Protein AF-A0A4S0N510-F1 (afdb_monomer)

Structure (mmCIF, N/CA/C/O backbone):
data_AF-A0A4S0N510-F1
#
_entry.id   AF-A0A4S0N510-F1
#
loop_
_atom_site.group_PDB
_atom_site.id
_atom_site.type_symbol
_atom_site.label_atom_id
_atom_site.label_alt_id
_atom_site.label_comp_id
_atom_site.label_asym_id
_atom_site.label_entity_id
_atom_site.label_seq_id
_atom_site.pdbx_PDB_ins_code
_atom_site.Cartn_x
_atom_site.Cartn_y
_atom_site.Cartn_z
_atom_site.occupancy
_atom_site.B_iso_or_equiv
_atom_site.auth_seq_id
_atom_site.auth_comp_id
_atom_site.auth_asym_id
_atom_site.auth_atom_id
_atom_site.pdbx_PDB_model_num
ATOM 1 N N . MET A 1 1 ? -30.955 -2.438 46.503 1.00 46.69 1 MET A N 1
ATOM 2 C CA . MET A 1 1 ? -29.855 -1.734 45.813 1.00 46.69 1 MET A CA 1
ATOM 3 C C . MET A 1 1 ? -29.389 -2.657 44.705 1.00 46.69 1 MET A C 1
ATOM 5 O O . MET A 1 1 ? -28.834 -3.700 45.009 1.00 46.69 1 MET A O 1
ATOM 9 N N . THR A 1 2 ? -29.758 -2.386 43.455 1.00 51.53 2 THR A N 1
ATOM 10 C CA . THR A 1 2 ? -29.308 -3.193 42.313 1.00 51.53 2 THR A CA 1
ATOM 11 C C . THR A 1 2 ? -27.819 -2.945 42.111 1.00 51.53 2 THR A C 1
ATOM 13 O O . THR A 1 2 ? -27.425 -1.801 41.884 1.00 51.53 2 THR A O 1
ATOM 16 N N . ASP A 1 3 ? -27.012 -3.997 42.246 1.00 59.34 3 ASP A N 1
ATOM 17 C CA . ASP A 1 3 ? -25.571 -3.986 42.001 1.00 59.34 3 ASP A CA 1
ATOM 18 C C . ASP A 1 3 ? -25.288 -3.480 40.580 1.00 59.34 3 ASP A C 1
ATOM 20 O O . ASP A 1 3 ? -25.409 -4.206 39.596 1.00 59.34 3 ASP A O 1
ATOM 24 N N . ASN A 1 4 ? -24.909 -2.209 40.468 1.00 67.00 4 ASN A N 1
ATOM 25 C CA . ASN A 1 4 ? -24.441 -1.590 39.233 1.00 67.00 4 ASN A CA 1
ATOM 26 C C . ASN A 1 4 ? -22.954 -1.928 39.035 1.00 67.00 4 ASN A C 1
ATOM 28 O O . ASN A 1 4 ? -22.093 -1.048 39.036 1.00 67.00 4 ASN A O 1
ATOM 32 N N . LYS A 1 5 ? -22.628 -3.225 38.974 1.00 65.69 5 LYS A N 1
ATOM 33 C CA . LYS A 1 5 ? -21.280 -3.676 38.615 1.00 65.69 5 LYS A CA 1
ATOM 34 C C . LYS A 1 5 ? -21.157 -3.632 37.091 1.00 65.69 5 LYS A C 1
ATOM 36 O O . LYS A 1 5 ? -21.997 -4.231 36.418 1.00 65.69 5 LYS A O 1
ATOM 41 N N . PRO A 1 6 ? -20.143 -2.949 36.530 1.00 61.50 6 PRO A N 1
ATOM 42 C CA . PRO A 1 6 ? -19.900 -3.010 35.098 1.00 61.50 6 PRO A CA 1
ATOM 43 C C . PRO A 1 6 ? -19.655 -4.470 34.705 1.00 61.50 6 PRO A C 1
ATOM 45 O O . PRO A 1 6 ? -18.833 -5.158 35.309 1.00 61.50 6 PRO A O 1
ATOM 48 N N . ASP A 1 7 ? -20.414 -4.946 33.723 1.00 64.19 7 ASP A N 1
ATOM 49 C CA . ASP A 1 7 ? -20.301 -6.296 33.180 1.00 64.19 7 ASP A CA 1
ATOM 50 C C . ASP A 1 7 ? -18.974 -6.429 32.418 1.00 64.19 7 ASP A C 1
ATOM 52 O O . ASP A 1 7 ? -18.866 -6.073 31.244 1.00 64.19 7 ASP A O 1
ATOM 56 N N . VAL A 1 8 ? -17.947 -6.909 33.122 1.00 66.12 8 VAL A N 1
ATOM 57 C CA . VAL A 1 8 ? -16.582 -7.098 32.605 1.00 66.12 8 VAL A CA 1
ATOM 58 C C . VAL A 1 8 ? -16.4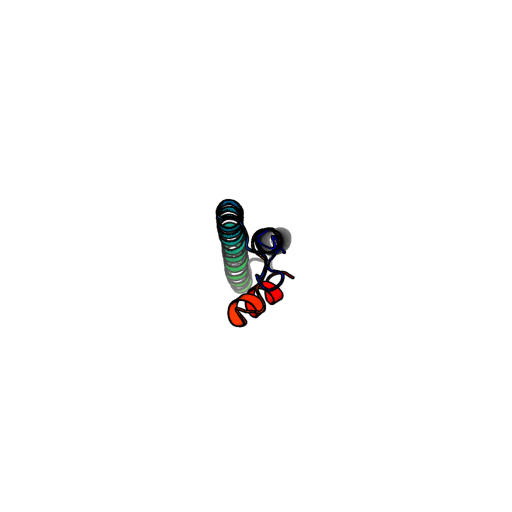78 -8.207 31.554 1.00 66.12 8 VAL A C 1
ATOM 60 O O . VAL A 1 8 ? -15.417 -8.376 30.962 1.00 66.12 8 VAL A O 1
ATOM 63 N N . THR A 1 9 ? -17.555 -8.965 31.312 1.00 64.56 9 THR A N 1
ATOM 64 C CA . THR A 1 9 ? -17.582 -10.022 30.290 1.00 64.56 9 THR A CA 1
ATOM 65 C C . THR A 1 9 ? -17.979 -9.505 28.907 1.00 64.56 9 THR A C 1
ATOM 67 O O . THR A 1 9 ? -17.849 -10.222 27.915 1.00 64.56 9 THR A O 1
ATOM 70 N N . LYS A 1 10 ? -18.427 -8.245 28.805 1.00 62.28 10 LYS A N 1
ATOM 71 C CA . LYS A 1 10 ? -18.736 -7.617 27.519 1.00 62.28 10 LYS A CA 1
ATOM 72 C C . LYS A 1 10 ? -17.484 -7.023 26.890 1.00 62.28 10 LYS A C 1
ATOM 74 O O . LYS A 1 10 ? -16.990 -5.984 27.323 1.00 62.28 10 LYS A O 1
ATOM 79 N N . ASP A 1 11 ? -17.039 -7.644 25.800 1.00 67.06 11 ASP A N 1
ATOM 80 C CA . ASP A 1 11 ? -16.021 -7.082 24.914 1.00 67.06 11 ASP A CA 1
ATOM 81 C C . ASP A 1 11 ? -16.372 -5.640 24.527 1.00 67.06 11 ASP A C 1
ATOM 83 O O . ASP A 1 11 ? -17.506 -5.340 24.129 1.00 67.06 11 ASP A O 1
ATOM 87 N N . TRP A 1 12 ? -15.377 -4.752 24.583 1.00 73.94 12 TRP A N 1
ATOM 88 C CA . TRP A 1 12 ? -15.525 -3.361 24.166 1.00 73.94 12 TRP A CA 1
ATOM 89 C C . TRP A 1 12 ? -16.118 -3.270 22.747 1.00 73.94 12 TRP A C 1
ATOM 91 O O . TRP A 1 12 ? -15.723 -3.994 21.820 1.00 73.94 12 TRP A O 1
ATOM 101 N N . GLN A 1 13 ? -17.111 -2.394 22.559 1.00 73.56 13 GLN A N 1
ATOM 102 C CA . GLN A 1 13 ? -17.788 -2.201 21.276 1.00 73.56 13 GLN A CA 1
ATOM 103 C C . GLN A 1 13 ? -17.557 -0.794 20.739 1.00 73.56 13 GLN A C 1
ATOM 105 O O . GLN A 1 13 ? -17.930 0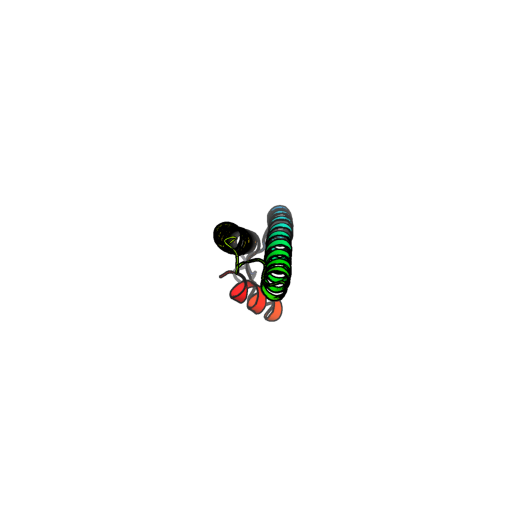.188 21.377 1.00 73.56 13 GLN A O 1
ATOM 110 N N . ALA A 1 14 ? -17.010 -0.707 19.525 1.00 75.06 14 ALA A N 1
ATOM 111 C CA . ALA A 1 14 ? -16.948 0.546 18.792 1.00 75.06 14 ALA A CA 1
ATOM 112 C C . ALA A 1 14 ? -18.363 1.104 18.579 1.00 75.06 14 ALA A C 1
ATOM 114 O O . ALA A 1 14 ? -19.281 0.383 18.171 1.00 75.06 14 ALA A O 1
ATOM 115 N N . THR A 1 15 ? -18.519 2.403 18.813 1.00 81.56 15 THR A N 1
ATOM 116 C CA . THR A 1 15 ? -19.748 3.137 18.492 1.00 81.56 15 THR A CA 1
ATOM 117 C C . THR A 1 15 ? -20.048 3.074 16.989 1.00 81.56 15 THR A C 1
ATOM 119 O O . THR A 1 15 ? -19.158 2.852 16.162 1.00 81.56 15 THR A O 1
ATOM 122 N N . GLN A 1 16 ? -21.303 3.318 16.598 1.00 78.81 16 GLN A N 1
ATOM 123 C CA . GLN A 1 16 ? -21.697 3.354 15.180 1.00 78.81 16 GLN A CA 1
ATOM 124 C C . GLN A 1 16 ? -20.859 4.362 14.367 1.00 78.81 16 GLN A C 1
ATOM 126 O O . GLN A 1 16 ? -20.448 4.069 13.243 1.00 78.81 16 GLN A O 1
ATOM 131 N N . GLY A 1 17 ? -20.520 5.511 14.965 1.00 81.38 17 GLY A N 1
ATOM 132 C CA . GLY A 1 17 ? -19.643 6.513 14.351 1.00 81.38 17 GLY A CA 1
ATOM 133 C C . GLY A 1 17 ? -18.219 6.003 14.102 1.00 81.38 17 GLY A C 1
ATOM 134 O O . GLY A 1 17 ? -17.679 6.187 13.011 1.00 81.38 17 GLY A O 1
ATOM 135 N N . GLN A 1 18 ? -17.627 5.292 15.067 1.00 80.62 18 GLN A N 1
ATOM 136 C CA . GLN A 1 18 ? -16.295 4.692 14.915 1.00 80.62 18 GLN A CA 1
ATOM 137 C C . GLN A 1 18 ? -16.268 3.608 13.831 1.00 80.62 18 GLN A C 1
ATOM 139 O O . GLN A 1 18 ? -15.355 3.590 13.006 1.00 80.62 18 GLN A O 1
ATOM 144 N N . LYS A 1 19 ? -17.302 2.758 13.767 1.00 82.00 19 LYS A N 1
ATOM 145 C CA . LYS A 1 19 ? -17.448 1.742 12.710 1.00 82.00 19 LYS A CA 1
ATOM 146 C C . LYS A 1 19 ? -17.562 2.372 11.320 1.00 82.00 19 LYS A C 1
ATOM 148 O O . LYS A 1 19 ? -16.920 1.901 10.382 1.00 82.00 19 LYS A O 1
ATOM 153 N N . SER A 1 20 ? -18.343 3.447 11.189 1.00 85.25 20 SER A N 1
ATOM 154 C CA . SER A 1 20 ? -18.490 4.187 9.928 1.00 85.25 20 SER A CA 1
ATOM 155 C C . SER A 1 20 ? -17.159 4.799 9.469 1.00 85.25 20 SER A C 1
ATOM 157 O O . SER A 1 20 ? -16.747 4.603 8.322 1.00 85.25 20 SER A O 1
ATOM 159 N N . SER A 1 21 ? -16.423 5.441 10.386 1.00 86.69 21 SER A N 1
ATOM 160 C CA . SER A 1 21 ? -15.086 5.986 10.106 1.00 86.69 21 SER A CA 1
ATOM 161 C C . SER A 1 21 ? -14.101 4.894 9.669 1.00 86.69 21 SER A C 1
ATOM 163 O O . SER A 1 21 ? -13.443 5.023 8.635 1.00 86.69 21 SER A O 1
ATOM 165 N N . ALA A 1 22 ? -14.063 3.765 10.386 1.00 88.56 22 ALA A N 1
ATOM 166 C CA . ALA A 1 22 ? -13.213 2.628 10.039 1.00 88.56 22 ALA A CA 1
ATOM 167 C C . ALA A 1 22 ? -13.539 2.056 8.651 1.00 88.56 22 ALA A C 1
ATOM 169 O O . ALA A 1 22 ? -12.634 1.719 7.889 1.00 88.56 22 ALA A O 1
ATOM 170 N N . LYS A 1 23 ? -14.826 1.968 8.285 1.00 88.75 23 LYS A N 1
ATOM 171 C CA . LYS A 1 23 ? -15.245 1.492 6.959 1.00 88.75 23 LYS A CA 1
ATOM 172 C C . LYS A 1 23 ? -14.750 2.419 5.848 1.00 88.75 23 LYS A C 1
ATOM 174 O O . LYS A 1 23 ? -14.230 1.940 4.844 1.00 88.75 23 LYS A O 1
ATOM 179 N N . ARG A 1 24 ? -14.865 3.734 6.051 1.00 92.12 24 ARG A N 1
ATOM 180 C CA . ARG A 1 24 ? -14.377 4.743 5.106 1.00 92.12 24 ARG A CA 1
ATOM 181 C C . ARG A 1 24 ? -12.855 4.682 4.951 1.00 92.12 24 ARG A C 1
ATOM 183 O O . ARG A 1 24 ? -12.369 4.685 3.827 1.00 92.12 24 ARG A O 1
ATOM 190 N N . LEU A 1 25 ? -12.110 4.563 6.051 1.00 93.62 25 LEU A N 1
ATOM 191 C CA . LEU A 1 25 ? -10.650 4.419 6.012 1.00 93.62 25 LEU A CA 1
ATOM 192 C C . LEU A 1 25 ? -10.211 3.141 5.282 1.00 93.62 25 LEU A C 1
ATOM 194 O O . LEU A 1 25 ? -9.328 3.210 4.434 1.00 93.62 25 LEU A O 1
ATOM 198 N N . ARG A 1 26 ? -10.868 1.998 5.534 1.00 92.94 26 ARG A N 1
ATOM 199 C CA . ARG A 1 26 ? -10.601 0.736 4.814 1.00 92.94 26 ARG A CA 1
ATOM 200 C C . ARG A 1 26 ? -10.880 0.855 3.319 1.00 92.94 26 ARG A C 1
ATOM 202 O O . ARG A 1 26 ? -10.104 0.350 2.520 1.00 92.94 26 ARG A O 1
ATOM 209 N N . PHE A 1 27 ? -11.954 1.543 2.936 1.00 94.62 27 PHE A N 1
ATOM 210 C CA . PHE A 1 27 ? -12.260 1.794 1.527 1.00 94.62 27 PHE A CA 1
ATOM 211 C C . PHE A 1 27 ? -11.140 2.582 0.834 1.00 94.62 27 PHE A C 1
ATOM 213 O O . PHE A 1 27 ? -10.665 2.165 -0.220 1.00 94.62 27 PHE A O 1
ATOM 220 N N . PHE A 1 28 ? -10.664 3.670 1.449 1.00 95.50 28 PHE A N 1
ATOM 221 C CA . PHE A 1 28 ? -9.534 4.431 0.906 1.00 95.50 28 PHE A CA 1
ATOM 222 C C . PHE A 1 28 ? -8.234 3.622 0.895 1.00 95.50 28 PHE A C 1
ATOM 224 O O . PHE A 1 28 ? -7.492 3.700 -0.078 1.00 95.50 28 PHE A O 1
ATOM 231 N N . ALA A 1 29 ? -7.981 2.809 1.923 1.00 95.25 29 ALA A N 1
ATOM 232 C CA . ALA A 1 29 ? -6.815 1.931 1.965 1.00 95.25 29 ALA A CA 1
ATOM 233 C C . ALA A 1 29 ? -6.790 0.950 0.783 1.00 95.25 29 ALA A C 1
ATOM 235 O O . ALA A 1 29 ? -5.794 0.864 0.067 1.00 95.25 2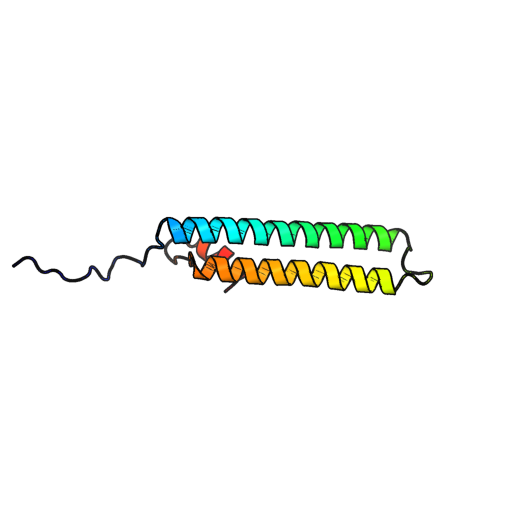9 ALA A O 1
ATOM 236 N N . VAL A 1 30 ? -7.913 0.269 0.532 1.00 95.12 30 VAL A N 1
ATOM 237 C CA . VAL A 1 30 ? -8.058 -0.654 -0.602 1.00 95.12 30 VAL A CA 1
ATOM 238 C C . VAL A 1 30 ? -7.928 0.085 -1.931 1.00 95.12 30 VAL A C 1
ATOM 240 O O . VAL A 1 30 ? -7.273 -0.419 -2.838 1.00 95.12 30 VAL A O 1
ATOM 243 N N . LEU A 1 31 ? -8.485 1.294 -2.049 1.00 97.31 31 LEU A N 1
ATOM 244 C CA . LEU A 1 31 ? -8.326 2.115 -3.250 1.00 97.31 31 LEU A CA 1
ATOM 245 C C . LEU A 1 31 ? -6.849 2.439 -3.525 1.00 97.31 31 LEU A C 1
ATOM 247 O O . LEU A 1 31 ? -6.399 2.290 -4.658 1.00 97.31 31 LEU A O 1
ATOM 251 N N . CYS A 1 32 ? -6.083 2.822 -2.499 1.00 97.12 32 CYS A N 1
ATOM 252 C CA . CYS A 1 32 ? -4.643 3.047 -2.630 1.00 97.12 32 CYS A CA 1
ATOM 253 C C . CYS A 1 32 ? -3.910 1.784 -3.101 1.00 97.12 32 CYS A C 1
ATOM 255 O O . CYS A 1 32 ? -3.068 1.867 -3.991 1.00 97.12 32 CYS A O 1
ATOM 257 N N . TRP A 1 33 ? -4.252 0.611 -2.563 1.00 96.88 33 TRP A N 1
ATOM 258 C CA . TRP A 1 33 ? -3.647 -0.648 -3.004 1.00 96.88 33 TRP A CA 1
ATOM 259 C C . TRP A 1 33 ? -4.019 -1.027 -4.436 1.00 96.88 33 TRP A C 1
ATOM 261 O O . TRP A 1 33 ? -3.153 -1.482 -5.173 1.00 96.88 33 TRP A O 1
ATOM 271 N N . ILE A 1 34 ? -5.257 -0.785 -4.873 1.00 97.81 34 ILE A N 1
ATOM 272 C CA . ILE A 1 34 ? -5.654 -1.006 -6.272 1.00 97.81 34 ILE A CA 1
ATOM 273 C C . ILE A 1 34 ? -4.825 -0.122 -7.212 1.00 97.81 34 ILE A C 1
ATOM 275 O O . ILE A 1 34 ? -4.359 -0.599 -8.244 1.00 97.81 34 ILE A O 1
ATOM 279 N N . VAL A 1 35 ? -4.598 1.144 -6.847 1.00 97.69 35 VAL A N 1
ATOM 280 C CA . VAL A 1 35 ? -3.735 2.049 -7.623 1.00 97.69 35 VAL A CA 1
ATOM 281 C C . VAL A 1 35 ? -2.290 1.547 -7.646 1.00 97.69 35 VAL A C 1
ATOM 283 O O . VAL A 1 35 ? -1.679 1.534 -8.712 1.00 97.69 35 VAL A O 1
ATOM 286 N N . ALA A 1 36 ? -1.756 1.089 -6.510 1.00 97.44 36 ALA A N 1
ATOM 287 C CA . ALA A 1 36 ? -0.408 0.527 -6.430 1.00 97.44 36 ALA A CA 1
ATOM 288 C C . ALA A 1 36 ? -0.253 -0.714 -7.327 1.00 97.44 36 ALA A C 1
ATOM 290 O O . ALA A 1 36 ? 0.643 -0.747 -8.164 1.00 97.44 36 ALA A O 1
ATOM 291 N N . ILE A 1 37 ? -1.175 -1.678 -7.232 1.00 97.69 37 ILE A N 1
ATOM 292 C CA . ILE A 1 37 ? -1.186 -2.895 -8.059 1.00 97.69 37 ILE A CA 1
ATOM 293 C C . ILE A 1 37 ? -1.326 -2.543 -9.546 1.00 97.69 37 ILE A C 1
ATOM 295 O O . ILE A 1 37 ? -0.617 -3.090 -10.387 1.00 97.69 37 ILE A O 1
ATOM 299 N N . GLY A 1 38 ? -2.207 -1.600 -9.894 1.00 97.81 38 GLY A N 1
ATOM 300 C CA . GLY A 1 38 ? -2.337 -1.113 -11.269 1.00 97.81 38 GLY A CA 1
ATOM 301 C C . GLY A 1 38 ? -1.042 -0.479 -11.787 1.00 97.81 38 GLY A C 1
ATOM 302 O O . GLY A 1 38 ? -0.650 -0.721 -12.929 1.00 97.81 38 GLY A O 1
ATOM 303 N N . GLY A 1 39 ? -0.348 0.277 -10.933 1.00 97.50 39 GLY A N 1
ATOM 304 C CA . GLY A 1 39 ? 0.978 0.819 -11.213 1.00 97.50 39 GLY A CA 1
ATOM 305 C C . GLY A 1 39 ? 2.027 -0.271 -11.434 1.00 97.50 39 GLY A C 1
ATOM 306 O O . GLY A 1 39 ? 2.799 -0.172 -12.385 1.00 97.50 39 GLY A O 1
ATOM 307 N N . GLU A 1 40 ? 2.035 -1.330 -10.619 1.00 97.00 40 GLU A N 1
ATOM 308 C CA . GLU A 1 40 ? 2.938 -2.477 -10.797 1.00 97.00 40 GLU A CA 1
ATOM 309 C C . GLU A 1 40 ? 2.691 -3.186 -12.129 1.00 97.00 40 GLU A C 1
ATOM 311 O O . GLU A 1 40 ? 3.635 -3.415 -12.884 1.00 97.00 40 GLU A O 1
ATOM 316 N N . ILE A 1 41 ? 1.428 -3.468 -12.467 1.00 98.00 41 ILE A N 1
ATOM 317 C CA . ILE A 1 41 ? 1.054 -4.091 -13.746 1.00 98.00 41 ILE A CA 1
ATOM 318 C C . ILE A 1 41 ? 1.507 -3.216 -14.921 1.00 98.00 41 ILE A C 1
ATOM 320 O O . ILE A 1 41 ? 2.106 -3.720 -15.874 1.00 98.00 41 ILE A O 1
ATOM 324 N N . ALA A 1 42 ? 1.268 -1.903 -14.852 1.00 96.00 42 ALA A N 1
ATOM 325 C CA . ALA A 1 42 ? 1.730 -0.964 -15.870 1.00 96.00 42 ALA A CA 1
ATOM 326 C C . ALA A 1 42 ? 3.265 -0.934 -15.964 1.00 96.00 42 ALA A C 1
ATOM 328 O O . ALA A 1 42 ? 3.813 -0.907 -17.064 1.00 96.00 42 ALA A O 1
ATOM 329 N N . GLY A 1 43 ? 3.964 -0.992 -14.829 1.00 95.94 43 GLY A N 1
ATOM 330 C CA . GLY A 1 43 ? 5.422 -1.063 -14.772 1.00 95.94 43 GLY A CA 1
ATOM 331 C C . GLY A 1 43 ? 5.984 -2.309 -15.428 1.00 95.94 43 GLY A C 1
ATOM 332 O O . GLY A 1 43 ? 6.889 -2.204 -16.252 1.00 95.94 43 GLY A O 1
ATOM 333 N N . ILE A 1 44 ? 5.400 -3.468 -15.128 1.00 96.25 44 ILE A N 1
ATOM 334 C CA . ILE A 1 44 ? 5.750 -4.740 -15.762 1.00 96.25 44 ILE A CA 1
ATOM 335 C C . ILE A 1 44 ? 5.513 -4.655 -17.272 1.00 96.25 44 ILE A C 1
ATOM 337 O O . ILE A 1 44 ? 6.392 -5.015 -18.050 1.00 96.25 44 ILE A O 1
ATOM 341 N N . TYR A 1 45 ? 4.368 -4.123 -17.707 1.00 97.19 45 TYR A N 1
ATOM 342 C CA . TYR A 1 45 ? 4.080 -3.945 -19.131 1.00 97.19 45 TYR A CA 1
ATOM 343 C C . TYR A 1 45 ? 5.105 -3.035 -19.828 1.00 97.19 45 TYR A C 1
ATOM 345 O O . TYR A 1 45 ? 5.605 -3.375 -20.898 1.00 97.19 45 TYR A O 1
ATOM 353 N N . LEU A 1 46 ? 5.470 -1.902 -19.218 1.00 94.69 46 LEU A N 1
ATOM 354 C CA . LEU A 1 46 ? 6.486 -0.990 -19.757 1.00 94.69 46 LEU A CA 1
ATOM 355 C C . LEU A 1 46 ? 7.883 -1.625 -19.790 1.00 94.69 46 LEU A C 1
ATOM 357 O O . LEU A 1 46 ? 8.638 -1.381 -20.734 1.00 94.69 46 LEU A O 1
ATOM 361 N N . LEU A 1 47 ? 8.207 -2.458 -18.799 1.00 94.12 47 LEU A N 1
ATOM 362 C CA . LEU A 1 47 ? 9.456 -3.213 -18.749 1.00 94.12 47 LEU A CA 1
ATOM 363 C C . LEU A 1 47 ? 9.531 -4.226 -19.897 1.00 94.12 47 LEU A C 1
ATOM 365 O O . LEU A 1 47 ? 10.523 -4.240 -20.618 1.00 94.12 47 LEU A O 1
ATOM 369 N N . TYR A 1 48 ? 8.465 -4.999 -20.131 1.00 95.69 48 TYR A N 1
ATOM 370 C CA . TYR A 1 48 ? 8.376 -5.924 -21.271 1.00 95.69 48 TYR A CA 1
ATOM 371 C C . TYR A 1 48 ? 8.482 -5.223 -22.631 1.00 95.69 48 TYR A C 1
ATOM 373 O O . TYR A 1 48 ? 8.926 -5.822 -23.603 1.00 95.69 48 TYR A O 1
ATOM 381 N N . GLN A 1 49 ? 8.093 -3.951 -22.708 1.00 93.69 49 GLN A N 1
ATOM 382 C CA . GLN A 1 49 ? 8.205 -3.127 -23.913 1.00 93.69 49 GLN A CA 1
ATOM 383 C C . GLN A 1 49 ? 9.592 -2.474 -24.071 1.00 93.69 49 GLN A C 1
ATOM 385 O O . GLN A 1 49 ? 9.738 -1.561 -24.887 1.00 93.69 49 GLN A O 1
ATOM 390 N N . HIS A 1 50 ? 10.590 -2.877 -23.270 1.00 92.50 50 HIS A N 1
ATOM 391 C CA . HIS A 1 50 ? 11.953 -2.326 -23.268 1.00 92.50 50 HIS A CA 1
ATOM 392 C C . HIS A 1 50 ? 11.998 -0.798 -23.107 1.00 92.50 50 HIS A C 1
ATOM 394 O O . HIS A 1 50 ? 12.932 -0.119 -23.537 1.00 92.50 50 HIS A O 1
ATOM 400 N N . LYS A 1 51 ? 10.974 -0.210 -22.468 1.00 90.12 51 LYS A N 1
ATOM 401 C CA . LYS A 1 51 ? 10.850 1.250 -22.369 1.00 90.12 51 LYS A CA 1
ATOM 402 C C . LYS A 1 51 ? 11.929 1.862 -21.490 1.00 90.12 51 LYS A C 1
ATOM 404 O O . LYS A 1 51 ? 12.201 3.043 -21.660 1.00 90.12 51 LYS A O 1
ATOM 409 N N . PHE A 1 52 ? 12.542 1.105 -20.584 1.00 90.56 52 PHE A N 1
ATOM 410 C CA . PHE A 1 52 ? 13.538 1.614 -19.638 1.00 90.56 52 PHE A CA 1
ATOM 411 C C . PHE A 1 52 ? 14.985 1.547 -20.150 1.00 90.56 52 PHE A C 1
ATOM 413 O O . PHE A 1 52 ? 15.830 2.283 -19.643 1.00 90.56 52 PHE A O 1
ATOM 420 N N . ASP A 1 53 ? 15.251 0.774 -21.206 1.00 87.31 53 ASP A N 1
ATOM 421 C CA . ASP A 1 53 ? 16.608 0.473 -21.691 1.00 87.31 53 ASP A CA 1
ATOM 422 C C . ASP A 1 53 ? 17.281 1.676 -22.385 1.00 87.31 53 ASP A C 1
ATOM 424 O O . ASP A 1 53 ? 18.505 1.760 -22.477 1.00 87.31 53 ASP A O 1
ATOM 428 N N . HIS A 1 54 ? 16.486 2.657 -22.827 1.00 82.50 54 HIS A N 1
ATOM 429 C CA . HIS A 1 54 ? 16.941 3.834 -23.576 1.00 82.50 54 HIS A CA 1
ATOM 430 C C . HIS A 1 54 ? 16.765 5.149 -22.795 1.00 82.50 54 HIS A C 1
ATOM 432 O O . HIS A 1 54 ? 16.174 6.105 -23.288 1.00 82.50 54 HIS A O 1
ATOM 438 N N . GLY A 1 55 ? 17.256 5.209 -21.555 1.00 81.81 55 GLY A N 1
ATOM 439 C CA . GLY A 1 55 ? 17.340 6.465 -20.790 1.00 81.81 55 GLY A CA 1
ATOM 440 C C . GLY A 1 55 ? 16.096 6.849 -19.980 1.00 81.81 55 GLY A C 1
ATOM 441 O O . GLY A 1 55 ? 16.113 7.863 -19.287 1.00 81.81 55 GLY A O 1
ATOM 442 N N . ASN A 1 56 ? 15.050 6.018 -19.961 1.00 91.31 56 ASN A N 1
ATOM 443 C CA . ASN A 1 56 ? 13.849 6.257 -19.146 1.00 91.31 56 ASN A CA 1
ATOM 444 C C . ASN A 1 56 ? 13.985 5.745 -17.696 1.00 91.31 56 ASN A C 1
ATOM 446 O O . ASN A 1 56 ? 12.988 5.459 -17.036 1.00 91.31 56 ASN A O 1
ATOM 450 N N . MET A 1 57 ? 15.206 5.656 -17.160 1.00 91.25 57 MET A N 1
ATOM 451 C CA . MET A 1 57 ? 15.442 5.286 -15.757 1.00 91.25 57 MET A CA 1
ATOM 452 C C . MET A 1 57 ? 14.721 6.203 -14.752 1.00 91.25 57 MET A C 1
ATO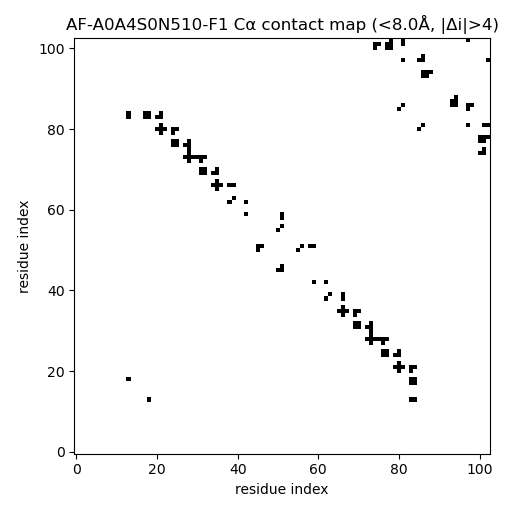M 454 O O . MET A 1 57 ? 14.153 5.679 -13.792 1.00 91.25 57 MET A O 1
ATOM 458 N N . PRO A 1 58 ? 14.633 7.536 -14.960 1.00 94.25 58 PRO A N 1
ATOM 459 C CA . PRO A 1 58 ? 13.832 8.392 -14.084 1.00 94.25 58 PRO A CA 1
ATOM 460 C C . PRO A 1 58 ? 12.344 8.016 -14.052 1.00 94.25 58 PRO A C 1
ATOM 462 O O . PRO A 1 58 ? 11.718 8.119 -13.000 1.00 94.25 58 PRO A O 1
ATOM 465 N N . LEU A 1 59 ? 11.782 7.536 -15.169 1.00 92.25 59 LEU A N 1
ATOM 466 C CA . LEU A 1 59 ? 10.395 7.066 -15.228 1.00 92.25 59 LEU A CA 1
ATOM 467 C C . LEU A 1 59 ? 10.205 5.799 -14.387 1.00 92.25 59 LEU A C 1
ATOM 469 O O . LEU A 1 59 ? 9.229 5.712 -13.646 1.00 92.25 59 LEU A O 1
ATOM 473 N N . LEU A 1 60 ? 11.142 4.845 -14.463 1.00 93.94 60 LEU A N 1
ATOM 474 C CA . LEU A 1 60 ? 11.111 3.634 -13.637 1.00 93.94 60 LEU A CA 1
ATOM 475 C C . LEU A 1 60 ? 11.177 3.982 -12.147 1.00 93.94 60 LEU A C 1
ATOM 477 O O . LEU A 1 60 ? 10.358 3.508 -11.366 1.00 93.94 60 LEU A O 1
ATOM 481 N N . ILE A 1 61 ? 12.117 4.849 -11.761 1.00 95.38 61 ILE A N 1
ATOM 482 C CA . ILE A 1 61 ? 12.267 5.291 -10.369 1.00 95.38 61 ILE A CA 1
ATOM 483 C C . ILE A 1 61 ? 10.992 5.998 -9.900 1.00 95.38 61 ILE A C 1
ATOM 485 O O . ILE A 1 61 ? 10.466 5.666 -8.841 1.00 95.38 61 ILE A O 1
ATOM 489 N N . GLY A 1 62 ? 10.463 6.932 -10.696 1.00 96.00 62 GLY A N 1
ATOM 490 C CA . GLY A 1 62 ? 9.227 7.644 -10.378 1.00 96.00 62 GLY A CA 1
ATOM 491 C C . GLY A 1 62 ? 8.035 6.702 -10.204 1.00 96.00 62 GLY A C 1
ATOM 492 O O . GLY A 1 62 ? 7.257 6.867 -9.266 1.00 96.00 62 GLY A O 1
ATOM 493 N N . LEU A 1 63 ? 7.927 5.677 -11.053 1.00 95.94 63 LEU A N 1
ATOM 494 C CA . LEU A 1 63 ? 6.886 4.660 -10.954 1.00 95.94 63 LEU A CA 1
ATOM 495 C C . LEU A 1 63 ? 7.013 3.839 -9.664 1.00 95.94 63 LEU A C 1
ATOM 497 O O . LEU A 1 63 ? 6.034 3.708 -8.932 1.00 95.94 63 LEU A O 1
ATOM 501 N N . LEU A 1 64 ? 8.212 3.334 -9.356 1.00 96.44 64 LEU A N 1
ATOM 502 C CA . LEU A 1 64 ? 8.467 2.553 -8.141 1.00 96.44 64 LEU A CA 1
ATOM 503 C C . LEU A 1 64 ? 8.191 3.369 -6.875 1.00 96.44 64 LEU A C 1
ATOM 505 O O . LEU A 1 64 ? 7.524 2.888 -5.961 1.00 96.44 64 LEU A O 1
ATOM 509 N N . VAL A 1 65 ? 8.652 4.622 -6.836 1.00 98.06 65 VAL A N 1
ATOM 510 C CA . VAL A 1 65 ? 8.389 5.536 -5.717 1.00 98.06 65 VAL A CA 1
ATOM 511 C C . VAL A 1 65 ? 6.892 5.822 -5.593 1.00 98.06 65 VAL A C 1
ATOM 513 O O . VAL A 1 65 ? 6.356 5.778 -4.487 1.00 98.06 65 VAL A O 1
ATOM 516 N N . GLY A 1 66 ? 6.193 6.062 -6.705 1.00 97.31 66 GLY A N 1
ATOM 517 C CA . GLY A 1 66 ? 4.746 6.279 -6.711 1.00 97.31 66 GLY A CA 1
ATOM 518 C C . GLY A 1 66 ? 3.974 5.087 -6.141 1.00 97.31 66 GLY A C 1
ATOM 519 O O . GLY A 1 66 ? 3.163 5.259 -5.230 1.00 97.31 66 GLY A O 1
ATOM 520 N N . ILE A 1 67 ? 4.269 3.874 -6.617 1.00 97.75 67 ILE A N 1
ATOM 521 C CA . ILE A 1 67 ? 3.672 2.626 -6.115 1.00 97.75 67 ILE A CA 1
ATOM 522 C C . ILE A 1 67 ? 3.951 2.468 -4.618 1.00 97.75 67 ILE A C 1
ATOM 524 O O . ILE A 1 67 ? 3.022 2.221 -3.846 1.00 97.75 67 ILE A O 1
ATOM 528 N N . ALA A 1 68 ? 5.201 2.674 -4.191 1.00 97.62 68 ALA A N 1
ATOM 529 C CA . ALA A 1 68 ? 5.588 2.570 -2.788 1.00 97.62 68 ALA A CA 1
ATOM 530 C C . ALA A 1 68 ? 4.806 3.554 -1.903 1.00 97.62 68 ALA A C 1
ATOM 532 O O . ALA A 1 68 ? 4.307 3.164 -0.847 1.00 97.62 68 ALA A O 1
ATOM 533 N N . ILE A 1 69 ? 4.630 4.805 -2.343 1.00 98.12 69 ILE A N 1
ATOM 534 C CA . ILE A 1 69 ? 3.837 5.807 -1.617 1.00 98.12 69 ILE A CA 1
ATOM 535 C C . ILE A 1 69 ? 2.391 5.332 -1.442 1.00 98.12 69 ILE A C 1
ATOM 537 O O . ILE A 1 69 ? 1.874 5.372 -0.325 1.00 98.12 69 ILE A O 1
ATOM 541 N N . PHE A 1 70 ? 1.739 4.854 -2.506 1.00 97.75 70 PHE A N 1
ATOM 542 C CA . PHE A 1 70 ? 0.361 4.361 -2.420 1.00 97.75 70 PHE A CA 1
ATOM 543 C C . PHE A 1 70 ? 0.239 3.116 -1.535 1.00 97.75 70 PHE A C 1
ATOM 545 O O . PHE A 1 70 ? -0.693 3.028 -0.733 1.00 97.75 70 PHE A O 1
ATOM 552 N N . ALA A 1 71 ? 1.192 2.187 -1.617 1.00 96.62 71 ALA A N 1
ATOM 553 C CA . ALA A 1 71 ? 1.219 0.996 -0.775 1.00 96.62 71 ALA A CA 1
ATOM 554 C C . ALA A 1 71 ? 1.350 1.351 0.717 1.00 96.62 71 ALA A C 1
ATOM 556 O O . ALA A 1 71 ? 0.571 0.867 1.546 1.00 96.62 71 ALA A O 1
ATOM 557 N N . ILE A 1 72 ? 2.281 2.254 1.050 1.00 95.69 72 ILE A N 1
ATOM 558 C CA . ILE A 1 72 ? 2.500 2.744 2.417 1.00 95.69 72 ILE A CA 1
ATOM 559 C C . ILE A 1 72 ? 1.270 3.510 2.914 1.00 95.69 72 ILE A C 1
ATOM 561 O O . ILE A 1 72 ? 0.792 3.246 4.017 1.00 95.69 72 ILE A O 1
ATOM 565 N N . ALA A 1 73 ? 0.716 4.419 2.106 1.00 96.25 73 ALA A N 1
ATOM 566 C CA . ALA A 1 73 ? -0.478 5.184 2.462 1.00 96.25 73 ALA A CA 1
ATOM 567 C C . ALA A 1 73 ? -1.678 4.267 2.742 1.00 96.25 73 ALA A C 1
ATOM 569 O O . ALA A 1 73 ? -2.356 4.441 3.756 1.00 96.25 73 ALA A O 1
ATOM 570 N N . GLY A 1 74 ? -1.899 3.253 1.899 1.00 94.69 74 GLY A N 1
ATOM 571 C CA . GLY A 1 74 ? -2.935 2.246 2.117 1.00 94.69 74 GLY A CA 1
ATOM 572 C C . GLY A 1 74 ? -2.760 1.517 3.451 1.00 94.69 74 GLY A C 1
ATOM 573 O O . GLY A 1 74 ? -3.711 1.405 4.224 1.00 94.69 74 GLY A O 1
ATOM 574 N N . ASN A 1 75 ? -1.529 1.125 3.784 1.00 93.75 75 ASN A N 1
ATOM 575 C CA . ASN A 1 75 ? -1.224 0.449 5.045 1.00 93.75 75 ASN A CA 1
ATOM 576 C C . ASN A 1 75 ? -1.449 1.353 6.275 1.00 93.75 75 ASN A C 1
ATOM 578 O O . ASN A 1 75 ? -2.028 0.927 7.275 1.00 93.75 75 ASN A O 1
ATOM 582 N N . LEU A 1 76 ? -1.061 2.632 6.197 1.00 94.19 76 LEU A N 1
ATOM 583 C CA . LEU A 1 76 ? -1.307 3.609 7.266 1.00 94.19 76 LEU A CA 1
ATOM 584 C C . LEU A 1 76 ? -2.806 3.854 7.485 1.00 94.19 76 LEU A C 1
ATOM 586 O O . LEU A 1 76 ? -3.268 3.889 8.628 1.00 94.19 76 LEU A O 1
ATOM 590 N N . LEU A 1 77 ? -3.578 3.986 6.401 1.00 94.38 77 LEU A N 1
ATOM 591 C CA . LEU A 1 77 ? -5.035 4.131 6.454 1.00 94.38 77 LEU A CA 1
ATOM 592 C C . LEU A 1 77 ? -5.700 2.888 7.054 1.00 94.38 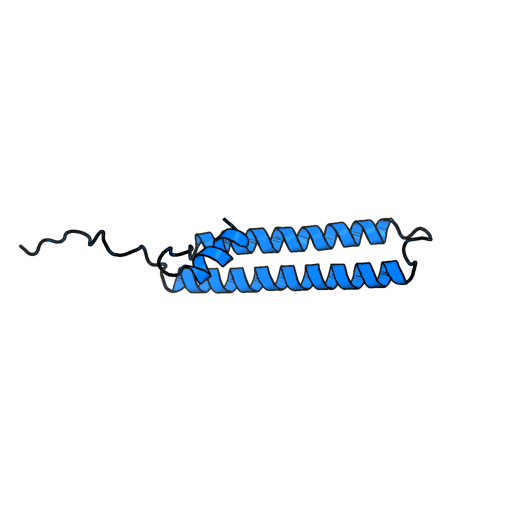77 LEU A C 1
ATOM 594 O O . LEU A 1 77 ? -6.611 3.012 7.876 1.00 94.38 77 LEU A O 1
ATOM 598 N N . TRP A 1 78 ? -5.225 1.695 6.690 1.00 92.88 78 TRP A N 1
ATOM 599 C CA . TRP A 1 78 ? -5.721 0.440 7.246 1.00 92.88 78 TRP A CA 1
ATOM 600 C C . TRP A 1 78 ? -5.446 0.334 8.749 1.00 92.88 78 TRP A C 1
ATOM 602 O O . TRP A 1 78 ? -6.356 0.038 9.529 1.00 92.88 78 TRP A O 1
ATOM 612 N N . LYS A 1 79 ? -4.230 0.683 9.183 1.00 90.00 79 LYS A N 1
ATOM 613 C CA . LYS A 1 79 ? -3.864 0.733 10.604 1.00 90.00 79 LYS A CA 1
ATOM 614 C C . LYS A 1 79 ? -4.710 1.745 11.382 1.00 90.00 79 LYS A C 1
ATOM 616 O O . LYS A 1 79 ? -5.207 1.439 12.467 1.00 90.00 79 LYS A O 1
ATOM 621 N N . ALA A 1 80 ? -4.952 2.929 10.817 1.00 90.19 80 ALA A N 1
ATOM 622 C CA . ALA A 1 80 ? -5.851 3.916 11.413 1.00 90.19 80 ALA A CA 1
ATOM 623 C C . ALA A 1 80 ? -7.290 3.381 11.534 1.00 90.19 80 ALA A C 1
ATOM 625 O O . ALA A 1 80 ? -7.941 3.575 12.562 1.00 90.19 80 ALA A O 1
ATOM 626 N N . ALA A 1 81 ? -7.780 2.648 10.529 1.00 89.06 81 ALA A N 1
ATOM 627 C CA . ALA A 1 81 ? -9.097 2.020 10.580 1.00 89.06 81 ALA A CA 1
ATOM 628 C C . ALA A 1 81 ? -9.205 0.967 11.690 1.00 89.06 81 ALA A C 1
ATOM 630 O O . ALA A 1 81 ? -10.217 0.914 12.391 1.00 89.06 81 ALA A O 1
ATOM 631 N N . ASN A 1 82 ? -8.160 0.158 11.873 1.00 89.06 82 ASN A N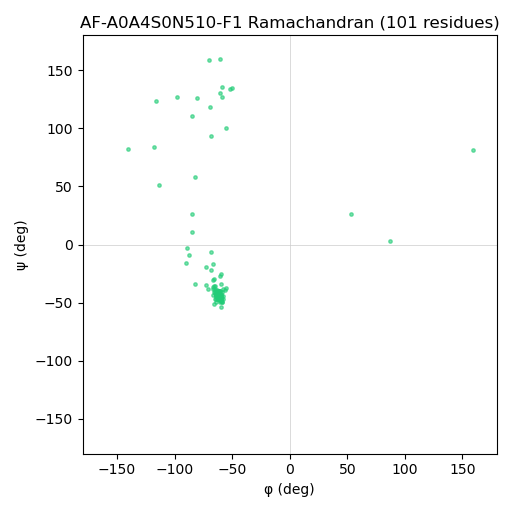 1
ATOM 632 C CA . ASN A 1 82 ? -8.098 -0.843 12.936 1.00 89.06 82 ASN A CA 1
ATOM 633 C C . ASN A 1 82 ? -8.062 -0.200 14.327 1.00 89.06 82 ASN A C 1
ATOM 635 O O . ASN A 1 82 ? -8.639 -0.746 15.259 1.00 89.06 82 ASN A O 1
ATOM 639 N N . ARG A 1 83 ? -7.502 1.007 14.476 1.00 85.19 83 ARG A N 1
ATOM 640 C CA . ARG A 1 83 ? -7.598 1.767 15.735 1.00 85.19 83 ARG A CA 1
ATOM 641 C C . ARG A 1 83 ? -9.030 2.219 16.054 1.00 85.19 83 ARG A C 1
ATOM 643 O O . ARG A 1 83 ? -9.383 2.343 17.224 1.00 85.19 83 ARG A O 1
ATOM 650 N N . HIS A 1 84 ? -9.855 2.474 15.037 1.00 84.81 84 HIS A N 1
ATOM 651 C CA . HIS A 1 84 ? -11.260 2.857 15.222 1.00 84.81 84 HIS A CA 1
ATOM 652 C C . HIS A 1 84 ? -12.197 1.657 15.440 1.00 84.81 84 HIS A C 1
ATOM 654 O O . HIS A 1 84 ? -13.171 1.778 16.179 1.00 84.81 84 HIS A O 1
ATOM 660 N N . ASP A 1 85 ? -11.922 0.517 14.807 1.00 82.25 85 ASP A N 1
ATOM 661 C CA . ASP A 1 85 ? -12.701 -0.723 14.927 1.00 82.25 85 ASP A CA 1
ATOM 662 C C . ASP A 1 85 ? -11.730 -1.919 14.951 1.00 82.25 85 ASP A C 1
ATOM 664 O O . ASP A 1 85 ? -11.470 -2.502 13.887 1.00 82.25 85 ASP A O 1
ATOM 668 N N . PRO A 1 86 ? -11.149 -2.222 16.132 1.00 76.50 86 PRO A N 1
ATOM 669 C CA . PRO A 1 86 ? -10.116 -3.231 16.307 1.00 76.50 86 PRO A CA 1
ATOM 670 C C . PRO A 1 86 ? -10.647 -4.645 16.124 1.00 76.50 86 PRO A C 1
ATOM 672 O O . PRO A 1 86 ? -11.840 -4.934 16.269 1.00 76.50 86 PRO A O 1
ATOM 675 N N . ALA A 1 87 ? -9.704 -5.529 15.834 1.00 72.88 87 ALA A N 1
ATOM 676 C CA . ALA A 1 87 ? -9.928 -6.947 15.679 1.00 72.88 87 ALA A CA 1
ATOM 677 C C . ALA A 1 87 ? -10.477 -7.557 16.968 1.00 72.88 87 ALA A C 1
ATOM 679 O O . ALA A 1 87 ? -9.929 -7.365 18.053 1.00 72.88 87 ALA A O 1
ATOM 680 N N . ARG A 1 88 ? -11.560 -8.323 16.840 1.00 70.31 88 ARG A N 1
ATOM 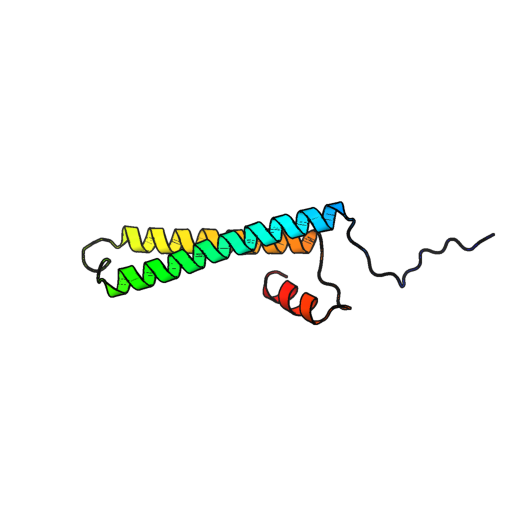681 C CA . ARG A 1 88 ? -12.128 -9.078 17.953 1.00 70.31 88 ARG A CA 1
ATOM 682 C C . ARG A 1 88 ? -11.645 -10.509 17.882 1.00 70.31 88 ARG A C 1
ATOM 684 O O . ARG A 1 88 ? -11.846 -11.154 16.862 1.00 70.31 88 ARG A O 1
ATOM 691 N N . ALA A 1 89 ? -11.078 -11.016 18.973 1.00 68.31 89 ALA A N 1
ATOM 692 C CA . ALA A 1 89 ? -10.668 -12.417 19.065 1.00 68.31 89 ALA A CA 1
ATOM 693 C C . ALA A 1 89 ? -11.850 -13.390 18.876 1.00 68.31 89 ALA A C 1
ATOM 695 O O . ALA A 1 89 ? -11.656 -14.509 18.408 1.00 68.31 89 ALA A O 1
ATOM 696 N N . SER A 1 90 ? -13.074 -12.936 19.173 1.00 73.19 90 SER A N 1
ATOM 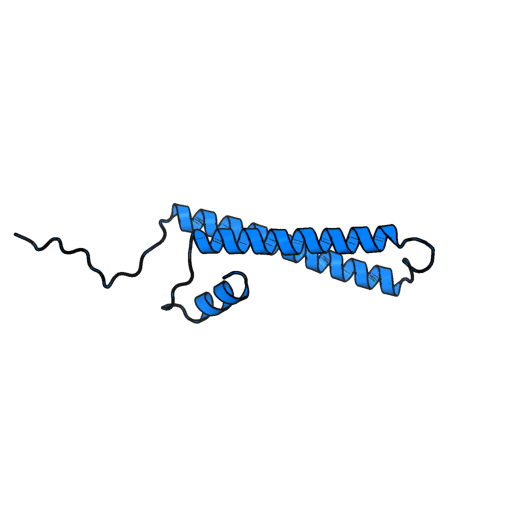697 C CA . SER A 1 90 ? -14.317 -13.675 18.929 1.00 73.19 90 SER A CA 1
ATOM 698 C C . SER A 1 90 ? -14.655 -13.876 17.444 1.00 73.19 90 SER A C 1
ATOM 700 O O . SER A 1 90 ? -15.444 -14.761 17.131 1.00 73.19 90 SER A O 1
ATOM 702 N N . ASP A 1 91 ? -14.048 -13.114 16.526 1.00 78.38 91 ASP A N 1
ATOM 703 C CA . ASP A 1 91 ? -14.162 -13.299 15.073 1.00 78.38 91 ASP A CA 1
ATOM 704 C C . ASP A 1 91 ? -12.777 -13.620 14.493 1.00 78.38 91 ASP A C 1
ATOM 706 O O . ASP A 1 91 ? -12.042 -12.744 14.034 1.00 78.38 91 ASP A O 1
ATOM 710 N N . THR A 1 92 ? -12.396 -14.897 14.558 1.00 78.56 92 THR A N 1
ATOM 711 C CA . THR A 1 92 ? -11.048 -15.379 14.221 1.00 78.56 92 THR A CA 1
ATOM 712 C C . THR A 1 92 ? -10.627 -15.035 12.791 1.00 78.56 92 THR A C 1
ATOM 714 O O . THR A 1 92 ? -9.474 -14.667 12.564 1.00 78.56 92 THR A O 1
ATOM 717 N N . ALA A 1 93 ? -11.550 -15.105 11.826 1.00 80.56 93 ALA A N 1
ATOM 718 C CA . ALA A 1 93 ? -11.254 -14.781 10.433 1.00 80.56 93 ALA A CA 1
ATOM 719 C C . ALA A 1 93 ? -10.923 -13.293 10.290 1.00 80.56 93 ALA A C 1
ATOM 721 O O . ALA A 1 93 ? -9.873 -12.920 9.762 1.00 80.56 93 ALA A O 1
ATOM 722 N N . ARG A 1 94 ? -11.788 -12.426 10.822 1.00 75.31 94 ARG A N 1
ATOM 723 C CA . ARG A 1 94 ? -11.576 -10.980 10.774 1.00 75.31 94 ARG A CA 1
ATOM 724 C C . ARG A 1 94 ? -10.348 -10.558 11.575 1.00 75.31 94 ARG A C 1
ATOM 726 O O . ARG A 1 94 ? -9.630 -9.658 11.141 1.00 75.31 94 ARG A O 1
ATOM 733 N N . PHE A 1 95 ? -10.084 -11.230 12.692 1.00 80.19 95 PHE A N 1
ATOM 734 C CA . PHE A 1 95 ? -8.894 -11.031 13.507 1.00 80.19 95 PHE A CA 1
ATOM 735 C C . PHE A 1 95 ? -7.618 -11.338 12.730 1.00 80.19 95 PHE A C 1
ATOM 737 O O . PHE A 1 95 ? -6.717 -10.506 12.692 1.00 80.19 95 PHE A O 1
ATOM 744 N N . PHE A 1 96 ? -7.573 -12.470 12.025 1.00 83.06 96 PHE A N 1
ATOM 745 C CA . PHE A 1 96 ? -6.432 -12.838 11.195 1.00 83.06 96 PHE A CA 1
ATOM 746 C C . PHE A 1 96 ? -6.153 -11.795 10.102 1.00 83.06 96 PHE A C 1
ATOM 748 O O . PHE A 1 96 ? -5.048 -11.258 10.035 1.00 83.06 96 PHE A O 1
ATOM 755 N N . PHE A 1 97 ? -7.156 -11.445 9.287 1.00 80.38 97 PHE A N 1
ATOM 756 C CA . PHE A 1 97 ? -6.965 -10.492 8.186 1.00 80.38 97 PHE A CA 1
ATOM 757 C C . PHE A 1 97 ? -6.570 -9.100 8.674 1.00 80.38 97 PHE A C 1
ATOM 759 O O . PHE A 1 97 ? -5.696 -8.466 8.090 1.00 80.38 97 PHE A O 1
ATOM 766 N N . GLN A 1 98 ? -7.190 -8.612 9.749 1.00 80.00 98 GLN A N 1
ATOM 767 C CA . GLN A 1 98 ? -6.857 -7.295 10.286 1.00 80.00 98 GLN A CA 1
ATOM 768 C C . GLN A 1 98 ? -5.440 -7.246 10.853 1.00 80.00 98 GLN A C 1
ATOM 770 O O . GLN A 1 98 ? -4.769 -6.239 10.645 1.00 80.00 98 GLN A O 1
ATOM 775 N N . ASN A 1 99 ? -4.971 -8.326 11.483 1.00 81.12 99 ASN A N 1
ATOM 776 C CA . ASN A 1 99 ? -3.624 -8.395 12.040 1.00 81.12 99 ASN A CA 1
ATOM 777 C C . ASN A 1 99 ? -2.543 -8.519 10.948 1.00 81.12 99 ASN A C 1
ATOM 779 O O . ASN A 1 99 ? -1.480 -7.923 11.080 1.00 81.12 99 ASN A O 1
ATOM 783 N N . GLN A 1 100 ? -2.818 -9.226 9.842 1.00 81.81 100 GLN A N 1
ATOM 784 C CA . GLN A 1 100 ? -1.889 -9.314 8.699 1.00 81.81 100 GLN A CA 1
ATOM 785 C C . GLN A 1 100 ? -1.794 -8.007 7.909 1.00 81.81 100 GLN A C 1
ATOM 787 O O . GLN A 1 100 ? -0.722 -7.621 7.455 1.00 81.81 100 GLN A O 1
ATOM 792 N N . LEU A 1 101 ? -2.924 -7.320 7.747 1.00 77.00 101 LEU A N 1
ATOM 793 C CA . LEU A 1 101 ? -3.021 -6.107 6.935 1.00 77.00 101 LEU A CA 1
ATOM 794 C C . LEU A 1 101 ? -2.726 -4.825 7.730 1.00 77.00 101 LEU A C 1
ATOM 796 O O . LEU A 1 101 ? -2.753 -3.740 7.161 1.00 77.00 101 LEU A O 1
ATOM 800 N N . GLY A 1 102 ? -2.481 -4.926 9.041 1.00 65.88 102 GLY A N 1
ATOM 801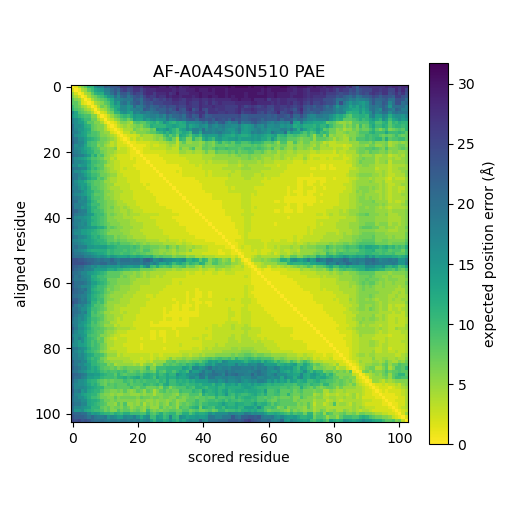 C CA . GLY A 1 102 ? -2.095 -3.788 9.871 1.00 65.88 102 GLY A CA 1
ATOM 802 C C . GLY A 1 102 ? -2.356 -4.002 11.359 1.00 65.88 102 GLY A C 1
ATOM 803 O O . GLY A 1 102 ? -3.353 -3.495 11.881 1.00 65.88 102 GLY A O 1
ATOM 804 N N . ALA A 1 103 ? -1.440 -4.713 12.022 1.00 54.97 103 ALA A N 1
ATOM 805 C CA . ALA A 1 103 ? -1.262 -4.676 13.476 1.00 54.97 103 ALA A CA 1
ATOM 806 C C . ALA A 1 103 ? -0.731 -3.307 13.959 1.00 54.97 103 ALA A C 1
ATOM 808 O O . ALA A 1 103 ? 0.125 -2.682 13.280 1.00 54.97 103 ALA A O 1
#

Secondary structure (DSSP, 8-state):
-------TTS-----HHHHHHHHHHHHHHHHHHHHHHHHHHHHHHHHHTTTTTTS-HHHHHHHHHHHHHHHHHHHHHHHHHHHHSPPPTTSHHHHHHHHHHH-

Radius of gyration: 20.77 Å; Cα contacts (8 Å, |Δi|>4): 82; chains: 1; bounding box: 47×24×70 Å

pLDDT: mean 85.75, std 12.23, range [46.69, 98.12]

Sequence (103 aa):
MTDNKPDVTKDWQATQGQKSSAKRLRFFAVLCWIVAIGGEIAGIYLLYQHKFDHGNMPLLIGLLVGIAIFAIAGNLLWKAANRHDPARASDTARFFFQNQLGA

Mean predicted aligned error: 7.9 Å

Solvent-accessible surface area (backbone atoms only — not comparable to full-atom values): 5590 Å² total; per-residue (Å²): 132,82,84,85,67,81,68,84,84,60,75,89,72,65,50,73,68,34,44,52,51,18,51,54,30,38,52,52,13,52,51,26,38,52,52,20,52,52,44,50,54,52,48,52,53,41,53,76,65,55,55,48,82,76,77,33,51,66,57,54,51,51,49,53,52,51,28,49,52,27,43,52,50,15,39,53,32,29,32,54,16,33,72,39,47,60,69,45,82,91,41,58,69,60,27,51,54,44,49,75,57,32,110

Foldseek 3Di:
DPPPDPPPVDDDDFDPVLLVLLVVLLVLLVVLLVVLVVLVVVLVVCVVVVVVVPPCVVVNVVSVVSSVVSNVSSLVSLQVSCVSPNDDVVPVVSNVVSVVSYD

Nearest PDB structures (foldseek):
  5och-assembly1_A  TM=7.358E-01  e=1.404E+00  Homo sapiens
  4mrn-assembly1_A  TM=6.944E-01  e=4.015E+00  Novosphingobium aromaticivorans DSM 12444
  3k29-assembly1_A  TM=3.491E-01  e=5.698E+00  Chlamydia trachomatis